Protein AF-A0A6V7JLK3-F1 (afdb_monomer_lite)

Sequence (72 aa):
VGYTGPIYMTHPTKAIAPILLEDMRKVAVERKGESNFFTSQMIKDCMKKVIAVTLHQSVMVDTELEIKAYYA

Structure (mmCIF, N/CA/C/O backbone):
data_AF-A0A6V7JLK3-F1
#
_entry.id   AF-A0A6V7JLK3-F1
#
loop_
_atom_site.group_PDB
_atom_site.id
_atom_site.type_symbol
_atom_site.label_atom_id
_atom_site.label_alt_id
_atom_site.label_comp_id
_atom_site.label_asym_id
_atom_site.label_entity_id
_atom_site.label_seq_id
_atom_site.pdbx_PDB_ins_code
_atom_site.Cartn_x
_atom_site.Cartn_y
_atom_site.Cartn_z
_atom_site.occupancy
_atom_site.B_iso_or_equiv
_atom_site.auth_seq_id
_atom_site.auth_comp_id
_atom_site.auth_asym_id
_atom_site.auth_atom_id
_atom_site.pdbx_PDB_model_num
ATOM 1 N N . VAL A 1 1 ? -17.587 4.041 -3.584 1.00 52.16 1 VAL A N 1
ATOM 2 C CA . VAL A 1 1 ? -16.534 4.874 -4.212 1.00 52.16 1 VAL A CA 1
ATOM 3 C C . VAL A 1 1 ? -15.217 4.520 -3.543 1.00 52.16 1 VAL A C 1
ATOM 5 O O . VAL A 1 1 ? -15.141 4.613 -2.328 1.00 52.16 1 VAL A O 1
ATOM 8 N N . GLY A 1 2 ? -14.238 4.001 -4.282 1.00 82.38 2 GLY A N 1
ATOM 9 C CA . GLY A 1 2 ? -12.958 3.558 -3.722 1.00 82.38 2 GLY A CA 1
ATOM 10 C C . GLY A 1 2 ? -11.963 3.206 -4.825 1.00 82.38 2 GLY A C 1
ATOM 11 O O . GLY A 1 2 ? -12.376 2.869 -5.932 1.00 82.38 2 GLY A O 1
ATOM 12 N N . TYR A 1 3 ? -10.666 3.304 -4.531 1.00 90.38 3 TYR A N 1
ATOM 13 C CA . TYR A 1 3 ? -9.602 3.017 -5.494 1.00 90.38 3 TYR A CA 1
ATOM 14 C C . TYR A 1 3 ? -9.510 1.512 -5.787 1.00 90.38 3 TYR A C 1
ATOM 16 O O . TYR A 1 3 ? -9.420 0.692 -4.867 1.00 90.38 3 TYR A O 1
ATOM 24 N N . THR A 1 4 ? -9.538 1.136 -7.063 1.00 90.88 4 THR A N 1
ATOM 25 C CA . THR A 1 4 ? -9.493 -0.264 -7.529 1.00 90.88 4 THR A CA 1
ATOM 26 C C . THR A 1 4 ? -8.168 -0.645 -8.180 1.00 90.88 4 THR A C 1
ATOM 28 O O . THR A 1 4 ? -7.958 -1.826 -8.443 1.00 90.88 4 THR A O 1
ATOM 31 N N . GLY A 1 5 ? -7.283 0.324 -8.420 1.00 91.69 5 GLY A N 1
ATOM 32 C CA . GLY A 1 5 ? -5.998 0.095 -9.070 1.00 91.69 5 GLY A CA 1
ATOM 33 C C . GLY A 1 5 ? -4.964 -0.611 -8.182 1.00 91.69 5 GLY A C 1
ATOM 34 O O . GLY A 1 5 ? -5.198 -0.826 -6.984 1.00 91.69 5 GLY A O 1
ATOM 35 N N . PRO A 1 6 ? -3.818 -0.985 -8.774 1.00 94.12 6 PRO A N 1
ATOM 36 C CA . PRO A 1 6 ? -2.709 -1.592 -8.056 1.00 94.12 6 PRO A CA 1
ATOM 37 C C . PRO A 1 6 ? -2.010 -0.576 -7.150 1.00 94.12 6 PRO A C 1
ATOM 39 O O . PRO A 1 6 ? -1.995 0.623 -7.409 1.00 94.12 6 PRO A O 1
ATOM 42 N N . ILE A 1 7 ? -1.390 -1.074 -6.087 1.00 95.38 7 ILE A N 1
ATOM 43 C CA . ILE A 1 7 ? -0.586 -0.271 -5.164 1.00 95.38 7 ILE A CA 1
ATOM 44 C C . ILE A 1 7 ? 0.847 -0.789 -5.238 1.00 95.38 7 ILE A C 1
ATOM 46 O O . ILE A 1 7 ? 1.068 -1.982 -5.061 1.00 95.38 7 ILE A O 1
ATOM 50 N N . TYR A 1 8 ? 1.830 0.072 -5.478 1.00 95.12 8 TYR A N 1
ATOM 51 C CA . TYR A 1 8 ? 3.231 -0.345 -5.573 1.00 95.12 8 TYR A CA 1
ATOM 52 C C . TYR A 1 8 ? 3.974 -0.035 -4.276 1.00 95.12 8 TYR A C 1
ATOM 54 O O . TYR A 1 8 ? 3.912 1.079 -3.762 1.00 95.12 8 TYR A O 1
ATOM 62 N N . MET A 1 9 ? 4.665 -1.033 -3.727 1.00 95.75 9 MET A N 1
ATOM 63 C CA . MET A 1 9 ? 5.449 -0.913 -2.494 1.00 95.75 9 MET A CA 1
ATOM 64 C C . MET A 1 9 ? 6.714 -1.756 -2.603 1.00 95.75 9 MET A C 1
ATOM 66 O O . MET A 1 9 ? 6.706 -2.802 -3.248 1.00 95.75 9 MET A O 1
ATOM 70 N N . THR A 1 10 ? 7.791 -1.369 -1.924 1.00 95.31 10 THR A N 1
ATOM 71 C CA . THR A 1 10 ? 8.936 -2.273 -1.754 1.00 95.31 10 THR A CA 1
ATOM 72 C C . THR A 1 10 ? 8.589 -3.404 -0.783 1.00 95.31 10 THR A C 1
ATOM 74 O O . THR A 1 10 ? 7.667 -3.287 0.034 1.00 95.31 10 THR A O 1
ATOM 77 N N . HIS A 1 11 ? 9.322 -4.520 -0.859 1.00 94.69 11 HIS A N 1
ATOM 78 C CA . HIS A 1 11 ? 9.091 -5.683 0.014 1.00 94.69 11 HIS A CA 1
ATOM 79 C C . HIS A 1 11 ? 9.053 -5.334 1.513 1.00 94.69 11 HIS A C 1
ATOM 81 O O . HIS A 1 11 ? 8.110 -5.771 2.178 1.00 94.69 11 HIS A O 1
ATOM 87 N N . PRO A 1 12 ? 9.979 -4.511 2.057 1.00 95.31 12 PRO A N 1
ATOM 88 C CA . PRO A 1 12 ? 9.942 -4.150 3.474 1.00 95.31 12 PRO A CA 1
ATOM 89 C C . PRO A 1 12 ? 8.669 -3.385 3.857 1.00 95.31 12 PRO A C 1
ATOM 91 O O . PRO A 1 12 ? 8.032 -3.698 4.862 1.00 95.31 12 PRO A O 1
ATOM 94 N N . THR A 1 13 ? 8.241 -2.427 3.028 1.00 95.31 13 THR A N 1
ATOM 95 C CA . THR A 1 13 ? 7.025 -1.644 3.280 1.00 95.31 13 THR A CA 1
ATOM 96 C C . THR A 1 13 ? 5.772 -2.514 3.214 1.00 95.31 13 THR A C 1
ATOM 98 O O . THR A 1 13 ? 4.914 -2.410 4.089 1.00 95.31 13 THR A O 1
ATOM 101 N N . LYS A 1 14 ? 5.675 -3.423 2.232 1.00 95.12 14 LYS A N 1
ATOM 102 C CA . LYS A 1 14 ? 4.531 -4.342 2.101 1.00 95.12 14 LYS A CA 1
ATOM 103 C C . LYS A 1 14 ? 4.358 -5.234 3.334 1.00 95.12 14 LYS A C 1
ATOM 105 O O . LYS A 1 14 ? 3.224 -5.515 3.717 1.00 95.12 14 LYS A O 1
ATOM 110 N N . ALA A 1 15 ? 5.459 -5.675 3.945 1.00 94.69 15 ALA A N 1
ATOM 111 C CA . ALA A 1 15 ? 5.423 -6.532 5.127 1.00 94.69 15 ALA A CA 1
ATOM 112 C C . ALA A 1 15 ? 4.936 -5.789 6.383 1.00 94.69 15 ALA A C 1
ATOM 114 O O . ALA A 1 15 ? 4.161 -6.344 7.160 1.00 94.69 15 ALA A O 1
ATOM 115 N N . ILE A 1 16 ? 5.356 -4.532 6.572 1.00 96.88 16 ILE A N 1
ATOM 116 C CA . ILE A 1 16 ? 5.067 -3.773 7.798 1.00 96.88 16 ILE A CA 1
ATOM 117 C C . ILE A 1 16 ? 3.747 -2.986 7.734 1.00 96.88 16 ILE A C 1
ATOM 119 O O . ILE A 1 16 ? 3.067 -2.846 8.749 1.00 96.88 16 ILE A O 1
ATOM 123 N N . ALA A 1 17 ? 3.338 -2.519 6.547 1.00 96.62 17 ALA A N 1
ATOM 124 C CA . ALA A 1 17 ? 2.133 -1.710 6.349 1.00 96.62 17 ALA A CA 1
ATOM 125 C C . ALA A 1 17 ? 0.844 -2.284 6.981 1.00 96.62 17 ALA A C 1
ATOM 127 O O . ALA A 1 17 ? 0.173 -1.532 7.689 1.00 96.62 17 ALA A O 1
ATOM 128 N N . PRO A 1 18 ? 0.474 -3.574 6.810 1.00 95.50 18 PRO A N 1
ATOM 129 C CA . PRO A 1 18 ? -0.752 -4.099 7.416 1.00 95.50 18 PRO A CA 1
ATOM 130 C C . PRO A 1 18 ? -0.708 -4.081 8.944 1.00 95.50 18 PRO A C 1
ATOM 132 O O . PRO A 1 18 ? -1.732 -3.850 9.579 1.00 95.50 18 PRO A O 1
ATOM 135 N N . ILE A 1 19 ? 0.472 -4.300 9.528 1.00 95.69 19 ILE A N 1
ATOM 136 C CA . ILE A 1 19 ? 0.664 -4.319 10.980 1.00 95.69 19 ILE A CA 1
ATOM 137 C C . ILE A 1 19 ? 0.461 -2.907 11.536 1.00 95.69 19 ILE A C 1
ATOM 139 O O . ILE A 1 19 ? -0.297 -2.726 12.485 1.00 95.69 19 ILE A O 1
ATOM 143 N N . LEU A 1 20 ? 1.077 -1.905 10.902 1.00 96.62 20 LEU A N 1
ATOM 144 C CA . LEU A 1 20 ? 0.950 -0.501 11.306 1.00 96.62 20 LEU A CA 1
ATOM 145 C C . LEU A 1 20 ? -0.482 0.019 11.146 1.00 96.62 20 LEU A C 1
ATOM 147 O O . LEU A 1 20 ? -0.983 0.727 12.017 1.00 96.62 20 LEU A O 1
ATOM 151 N N . LEU A 1 21 ? -1.161 -0.343 10.054 1.00 95.19 21 LEU A N 1
ATOM 152 C CA . LEU A 1 21 ? -2.545 0.068 9.815 1.00 95.19 21 LEU A CA 1
ATOM 153 C C . LEU A 1 21 ? -3.514 -0.558 10.824 1.00 95.19 21 LEU A C 1
ATOM 155 O O . LEU A 1 21 ? -4.431 0.121 11.282 1.00 95.19 21 LEU A O 1
ATOM 159 N N . GLU A 1 22 ? -3.317 -1.826 11.194 1.00 94.00 22 GLU A N 1
ATOM 160 C CA . GLU A 1 22 ? -4.121 -2.475 12.237 1.00 94.00 22 GLU A CA 1
ATOM 161 C C . GLU A 1 22 ? -3.864 -1.875 13.621 1.00 94.00 22 GLU A C 1
ATOM 163 O O . GLU A 1 22 ? -4.814 -1.666 14.375 1.00 94.00 22 GLU A O 1
ATOM 168 N N . ASP A 1 23 ? -2.608 -1.566 13.955 1.00 94.38 23 ASP A N 1
ATOM 169 C CA . ASP A 1 23 ? -2.270 -0.909 15.221 1.00 94.38 23 ASP A CA 1
ATOM 170 C C . ASP A 1 23 ? -2.912 0.482 15.317 1.00 94.38 23 ASP A C 1
ATOM 172 O O . ASP A 1 23 ? -3.631 0.779 16.275 1.00 94.38 23 ASP A O 1
ATOM 176 N N . MET A 1 24 ? -2.781 1.293 14.261 1.00 93.62 24 MET A N 1
ATOM 177 C CA . MET A 1 24 ? -3.439 2.597 14.176 1.00 93.62 24 MET A CA 1
ATOM 178 C C . MET A 1 24 ? -4.959 2.474 14.312 1.00 93.62 24 MET A C 1
ATOM 180 O O . MET A 1 24 ? -5.571 3.244 15.052 1.00 93.62 24 MET A O 1
ATOM 184 N N . ARG A 1 25 ? -5.571 1.492 13.635 1.00 92.12 25 ARG A N 1
ATOM 185 C CA . ARG A 1 25 ? -7.014 1.234 13.719 1.00 92.12 25 ARG A CA 1
ATOM 186 C C . ARG A 1 25 ? 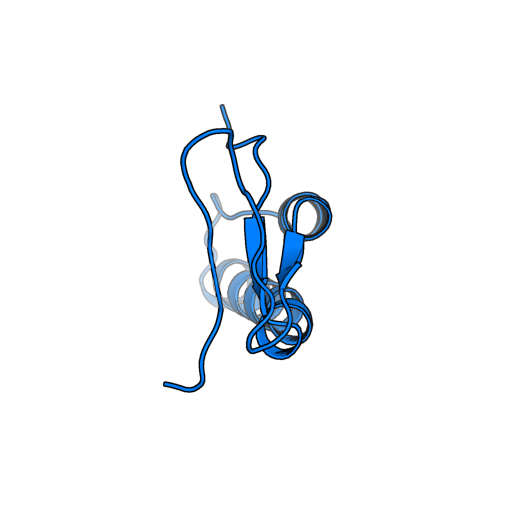-7.440 0.912 15.148 1.00 92.12 25 ARG A C 1
ATOM 188 O O . ARG A 1 25 ? -8.429 1.471 15.615 1.00 92.12 25 ARG A O 1
ATOM 195 N N . LYS A 1 26 ? -6.713 0.037 15.851 1.00 90.69 26 LYS A N 1
ATOM 196 C CA . LYS A 1 26 ? -7.000 -0.286 17.258 1.00 90.69 26 LYS A CA 1
ATOM 197 C C . LYS A 1 26 ? -6.920 0.959 18.132 1.00 90.69 26 LYS A C 1
ATO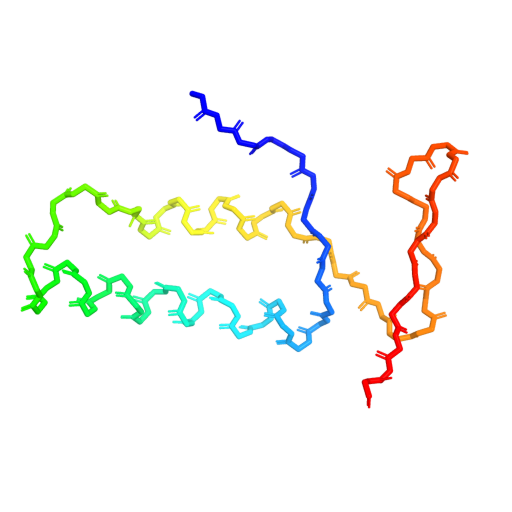M 199 O O . LYS A 1 26 ? -7.834 1.219 18.905 1.00 90.69 26 LYS A O 1
ATOM 204 N N . VAL A 1 27 ? -5.878 1.773 17.976 1.00 92.06 27 VAL A N 1
ATOM 205 C CA . VAL A 1 27 ? -5.731 3.015 18.750 1.00 92.06 27 VAL A CA 1
ATOM 206 C C . VAL A 1 27 ? -6.865 4.005 18.456 1.00 92.06 27 VAL A C 1
ATOM 208 O O . VAL A 1 27 ? -7.442 4.556 19.392 1.00 92.06 27 VAL A O 1
ATOM 211 N N . ALA A 1 28 ? -7.214 4.226 17.189 1.00 89.19 28 ALA A N 1
ATOM 212 C CA . ALA A 1 28 ? -8.257 5.177 16.800 1.00 89.19 28 ALA A CA 1
ATOM 213 C C . ALA A 1 28 ? -9.659 4.732 17.252 1.00 89.19 28 ALA A C 1
ATOM 215 O O . ALA A 1 28 ? -10.400 5.508 17.855 1.00 89.19 28 ALA A O 1
ATOM 216 N N . VAL A 1 29 ? -10.009 3.466 17.025 1.00 87.94 29 VAL A N 1
ATOM 217 C CA . VAL A 1 29 ? -11.353 2.955 17.322 1.00 87.94 29 VAL A CA 1
ATOM 218 C C . VAL A 1 29 ? -11.519 2.651 18.811 1.00 87.94 29 VAL A C 1
ATOM 220 O O . VAL A 1 29 ? -12.497 3.083 19.413 1.00 87.94 29 VAL A O 1
ATOM 223 N N . GLU A 1 30 ? -10.572 1.943 19.434 1.00 84.56 30 GLU A N 1
ATOM 224 C CA . GLU A 1 30 ? -10.741 1.439 20.807 1.00 84.56 30 GLU A CA 1
ATOM 225 C C . GLU A 1 30 ? -10.345 2.468 21.870 1.00 84.56 30 GLU A C 1
ATOM 227 O O . GLU A 1 30 ? -10.968 2.518 22.927 1.00 84.56 30 GLU A O 1
ATOM 232 N N . ARG A 1 31 ? -9.320 3.298 21.617 1.00 80.94 31 ARG A N 1
ATOM 233 C CA . ARG A 1 31 ? -8.851 4.283 22.613 1.00 80.94 31 ARG A CA 1
ATOM 234 C C . ARG A 1 31 ? -9.457 5.668 22.428 1.00 80.94 31 ARG A C 1
ATOM 236 O O . ARG A 1 31 ? -9.662 6.358 23.421 1.00 80.94 31 ARG A O 1
ATOM 243 N N . LYS A 1 32 ? -9.703 6.095 21.184 1.00 83.06 32 LYS A N 1
ATOM 244 C CA . LYS A 1 32 ? -10.241 7.435 20.879 1.00 83.06 32 LYS A CA 1
ATOM 245 C C . LYS A 1 32 ? -11.736 7.444 20.547 1.00 83.06 32 LYS A C 1
ATOM 247 O O . LYS A 1 32 ? -12.332 8.515 20.559 1.00 83.06 32 LYS A O 1
ATOM 252 N N . GLY A 1 33 ? -12.340 6.280 20.291 1.00 81.62 33 GLY A N 1
ATOM 253 C CA . GLY A 1 33 ? -13.773 6.160 20.008 1.00 81.62 33 GLY A CA 1
ATOM 254 C C . GLY A 1 33 ? -14.186 6.666 18.622 1.00 81.62 33 GLY A C 1
ATOM 255 O O . GLY A 1 33 ? -15.337 7.055 18.436 1.00 81.62 33 GLY A O 1
ATOM 256 N N . GLU A 1 34 ? -13.270 6.694 17.648 1.00 86.19 34 GLU A N 1
ATOM 257 C CA . GLU A 1 34 ? -13.594 7.115 16.280 1.00 86.19 34 GLU A CA 1
ATOM 258 C C . GLU A 1 34 ? -14.514 6.088 15.593 1.00 86.19 34 GLU A C 1
ATOM 260 O O . GLU A 1 34 ? -14.169 4.915 15.453 1.00 86.19 34 GLU A O 1
ATOM 265 N N . SER A 1 35 ? -15.692 6.530 15.143 1.00 74.00 35 SER A N 1
ATOM 266 C CA . SER A 1 35 ? -16.737 5.662 14.575 1.00 74.00 35 SER A CA 1
ATOM 267 C C . SER A 1 35 ? -16.679 5.502 13.050 1.00 74.00 35 SER A C 1
ATOM 269 O O . SER A 1 35 ? -17.152 4.498 12.524 1.00 74.00 35 SER A O 1
ATOM 271 N N . ASN A 1 36 ? -16.059 6.443 12.330 1.00 78.56 36 ASN A N 1
ATOM 272 C CA . ASN A 1 36 ? -15.955 6.446 10.863 1.00 78.56 36 ASN A CA 1
ATOM 273 C C . ASN A 1 36 ? -14.560 6.023 10.378 1.00 78.56 36 ASN A C 1
ATOM 275 O O . ASN A 1 36 ? -13.932 6.711 9.573 1.00 78.56 36 ASN A O 1
ATOM 279 N N . PHE A 1 37 ? -14.058 4.899 10.885 1.00 86.12 37 PHE A N 1
ATOM 280 C CA . PHE A 1 37 ? -12.722 4.404 10.555 1.00 86.12 37 PHE A CA 1
ATOM 281 C C . PHE A 1 37 ? -12.764 3.163 9.656 1.00 86.12 37 PHE A C 1
ATOM 283 O O . PHE A 1 37 ? -13.752 2.427 9.621 1.00 86.12 37 PHE A O 1
ATOM 290 N N . PHE A 1 38 ? -11.683 2.908 8.917 1.00 88.06 38 PHE A N 1
ATOM 291 C CA . PHE A 1 38 ? -11.597 1.720 8.069 1.00 88.06 38 PHE A CA 1
ATOM 292 C C . PHE A 1 38 ? -11.530 0.430 8.900 1.00 88.06 38 PHE A C 1
ATOM 294 O O . PHE A 1 38 ? -10.954 0.389 9.988 1.00 88.06 38 PHE A O 1
ATOM 301 N N . THR A 1 39 ? -12.113 -0.652 8.380 1.00 90.44 39 THR A N 1
ATOM 302 C CA . THR A 1 39 ? -12.150 -1.953 9.066 1.00 90.44 39 THR A CA 1
ATOM 303 C C . THR A 1 39 ? -10.903 -2.789 8.772 1.00 90.44 39 THR A C 1
ATOM 305 O O . THR A 1 39 ? -10.234 -2.601 7.755 1.00 90.44 39 THR A O 1
ATOM 308 N N . SER A 1 40 ? -10.631 -3.792 9.610 1.00 91.56 40 SER A N 1
ATOM 309 C CA . SER A 1 40 ? -9.589 -4.798 9.343 1.00 91.56 40 SER A CA 1
ATOM 310 C C . SER A 1 40 ? -9.768 -5.495 7.989 1.00 91.56 40 SER A C 1
ATOM 312 O O . SER A 1 40 ? -8.796 -5.831 7.312 1.00 91.56 40 SER A O 1
ATOM 314 N N . GLN A 1 41 ? -11.016 -5.687 7.550 1.00 92.44 41 GLN A N 1
ATOM 315 C CA . GLN A 1 41 ? -11.304 -6.274 6.244 1.00 92.44 41 GLN A CA 1
ATOM 316 C C . GLN A 1 41 ? -10.877 -5.342 5.102 1.00 92.44 41 GLN A C 1
ATOM 318 O O . GLN A 1 41 ? -10.240 -5.798 4.155 1.00 92.44 41 GLN A O 1
ATOM 323 N N . MET A 1 42 ? -11.123 -4.033 5.231 1.00 92.88 42 MET A N 1
ATOM 324 C CA . MET A 1 42 ? -10.667 -3.040 4.251 1.00 92.88 42 MET A CA 1
ATOM 325 C C . MET A 1 42 ? -9.138 -3.012 4.134 1.00 92.88 42 MET A C 1
ATOM 327 O O . MET A 1 42 ? -8.623 -2.927 3.022 1.00 92.88 42 MET A O 1
ATOM 331 N N . ILE A 1 43 ? -8.407 -3.145 5.250 1.00 93.56 43 ILE A N 1
ATOM 332 C CA . ILE A 1 43 ? -6.936 -3.234 5.237 1.00 93.56 43 ILE A CA 1
ATOM 333 C C . ILE A 1 43 ? -6.499 -4.463 4.436 1.00 93.56 43 ILE A C 1
ATOM 335 O O . ILE A 1 43 ? -5.707 -4.341 3.503 1.00 93.56 43 ILE A O 1
ATOM 339 N N . LYS A 1 44 ? -7.055 -5.643 4.743 1.00 93.44 44 LYS A N 1
ATOM 340 C CA . LYS A 1 44 ? -6.740 -6.889 4.023 1.00 93.44 44 LYS A CA 1
ATOM 341 C C . LYS A 1 44 ? -7.026 -6.774 2.528 1.00 93.44 44 LYS A C 1
ATOM 343 O O . LYS A 1 44 ? -6.202 -7.190 1.717 1.00 93.44 44 LYS A O 1
ATOM 348 N N . ASP A 1 45 ? -8.166 -6.200 2.159 1.00 93.75 45 ASP A N 1
ATOM 349 C CA . ASP A 1 45 ? -8.558 -6.058 0.758 1.00 93.75 45 ASP A CA 1
ATOM 350 C C . ASP A 1 45 ? -7.708 -5.024 0.009 1.00 93.75 45 ASP A C 1
ATOM 352 O O . ASP A 1 45 ? -7.405 -5.225 -1.167 1.00 93.75 45 ASP A O 1
ATOM 356 N N . CYS A 1 46 ? -7.236 -3.970 0.680 1.00 93.62 46 CYS A N 1
ATOM 357 C CA . CYS A 1 46 ? -6.230 -3.067 0.120 1.00 93.62 46 CYS A CA 1
ATOM 358 C C . CYS A 1 46 ? -4.876 -3.763 -0.066 1.00 93.62 46 CYS A C 1
ATOM 360 O O . CYS A 1 46 ? -4.271 -3.631 -1.127 1.00 93.62 46 CYS A O 1
ATOM 362 N N . MET A 1 47 ? -4.421 -4.565 0.903 1.00 95.19 47 MET A N 1
ATOM 363 C CA . MET A 1 47 ? -3.137 -5.271 0.801 1.00 95.19 47 MET A CA 1
ATOM 364 C C . MET A 1 47 ? -3.095 -6.305 -0.332 1.00 95.19 47 MET A C 1
ATOM 366 O O . MET A 1 47 ? -2.026 -6.546 -0.895 1.00 95.19 47 MET A O 1
ATOM 370 N N . LYS A 1 48 ? -4.242 -6.879 -0.727 1.00 94.25 48 LYS A N 1
ATOM 371 C CA . LYS A 1 48 ? -4.343 -7.760 -1.909 1.00 94.25 48 LYS A CA 1
ATOM 372 C C . LYS A 1 48 ? -4.020 -7.044 -3.225 1.00 94.25 48 LYS A C 1
ATOM 374 O O . LYS A 1 48 ? -3.601 -7.699 -4.170 1.00 94.25 48 LYS A O 1
ATOM 379 N N . LYS A 1 49 ? -4.185 -5.718 -3.286 1.00 95.06 49 LYS A N 1
ATOM 380 C CA . LYS A 1 49 ? -3.871 -4.895 -4.468 1.00 95.06 49 LYS A CA 1
ATOM 381 C C . LYS A 1 49 ? -2.386 -4.531 -4.558 1.00 95.06 49 LYS A C 1
ATOM 383 O O . LYS A 1 49 ? -1.977 -3.894 -5.525 1.00 95.06 49 LYS A O 1
ATOM 388 N N . VAL A 1 50 ? -1.583 -4.889 -3.549 1.00 96.00 50 VAL A N 1
ATOM 389 C CA . VAL A 1 50 ? -0.185 -4.463 -3.460 1.00 96.00 50 VAL A CA 1
ATOM 390 C C . VAL A 1 50 ? 0.730 -5.344 -4.309 1.00 96.00 50 VAL A C 1
ATOM 392 O O . VAL A 1 50 ? 0.940 -6.527 -4.010 1.00 96.00 50 VAL A O 1
ATOM 395 N N . ILE A 1 51 ? 1.369 -4.725 -5.296 1.00 95.31 51 ILE A N 1
ATOM 396 C CA . ILE A 1 51 ? 2.444 -5.284 -6.112 1.00 95.31 51 ILE A CA 1
ATOM 397 C C . ILE A 1 51 ? 3.779 -4.903 -5.467 1.00 95.31 51 ILE A C 1
ATOM 399 O O . ILE A 1 51 ? 4.068 -3.730 -5.227 1.00 95.31 51 ILE A O 1
ATOM 403 N N . ALA A 1 52 ? 4.580 -5.918 -5.140 1.00 95.00 52 ALA A N 1
ATOM 404 C CA . ALA A 1 52 ? 5.886 -5.713 -4.530 1.00 95.00 52 ALA A CA 1
ATOM 405 C C . ALA A 1 52 ? 6.931 -5.380 -5.602 1.00 95.00 52 ALA A C 1
ATOM 407 O O . ALA A 1 52 ? 7.000 -6.064 -6.622 1.00 95.00 52 ALA A O 1
ATOM 408 N N . VAL A 1 53 ? 7.752 -4.363 -5.349 1.00 95.50 53 VAL A N 1
ATOM 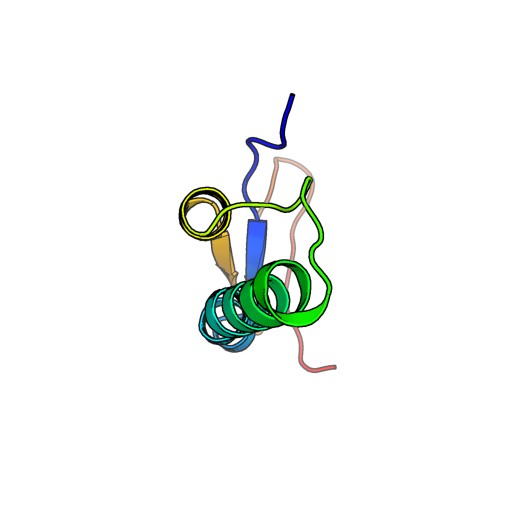409 C CA . VAL A 1 53 ? 8.821 -3.911 -6.245 1.00 95.50 53 VAL A CA 1
ATOM 410 C C . VAL A 1 53 ? 10.174 -4.140 -5.579 1.00 95.50 53 VAL A C 1
ATOM 412 O O . VAL A 1 53 ? 10.390 -3.769 -4.422 1.00 95.50 53 VAL A O 1
ATOM 415 N N . THR A 1 54 ? 11.091 -4.773 -6.304 1.00 93.94 54 THR A N 1
ATOM 416 C CA . THR A 1 54 ? 12.466 -4.999 -5.842 1.00 93.94 54 THR A CA 1
ATOM 417 C C . THR A 1 54 ? 13.332 -3.777 -6.143 1.00 93.94 54 THR A C 1
ATOM 419 O O . THR A 1 54 ? 13.063 -3.014 -7.070 1.00 93.94 54 THR A O 1
ATOM 422 N N . LEU A 1 55 ? 14.390 -3.571 -5.362 1.00 93.06 55 LEU A N 1
ATOM 423 C CA . LEU A 1 55 ? 15.356 -2.513 -5.645 1.00 93.06 55 LEU A CA 1
ATOM 424 C C . LEU A 1 55 ? 15.989 -2.719 -7.020 1.00 93.06 55 LEU A C 1
ATOM 426 O O . LEU A 1 55 ? 16.301 -3.844 -7.404 1.00 93.06 55 LEU A O 1
ATOM 430 N N . HIS A 1 56 ? 16.145 -1.623 -7.758 1.00 93.19 56 HIS A N 1
ATOM 431 C CA . HIS A 1 56 ? 16.633 -1.607 -9.137 1.00 93.19 56 HIS A CA 1
ATOM 432 C C . HIS A 1 56 ? 15.802 -2.430 -10.137 1.00 93.19 56 HIS A C 1
ATOM 434 O O . HIS A 1 56 ? 16.214 -2.583 -11.286 1.00 93.19 56 HIS A O 1
ATOM 440 N N . GLN A 1 57 ? 14.616 -2.910 -9.755 1.00 91.44 57 GLN A N 1
ATOM 441 C CA .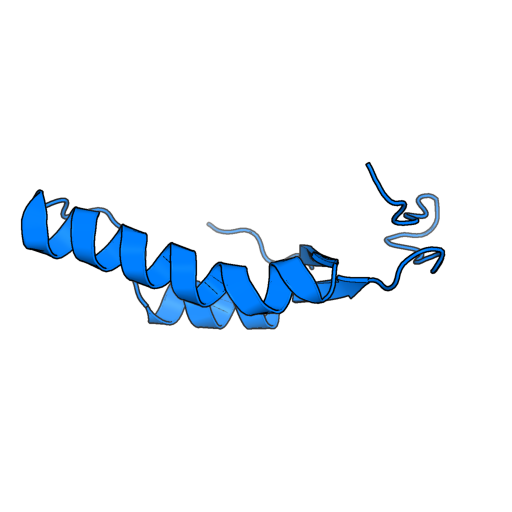 GLN A 1 57 ? 13.674 -3.517 -10.684 1.00 91.44 57 GLN A CA 1
ATOM 442 C C . GLN A 1 57 ? 12.865 -2.425 -11.380 1.00 91.44 57 GLN A C 1
ATOM 444 O O . GLN A 1 57 ? 12.218 -1.609 -10.728 1.00 91.44 57 GLN A O 1
ATOM 449 N N . SER A 1 58 ? 12.898 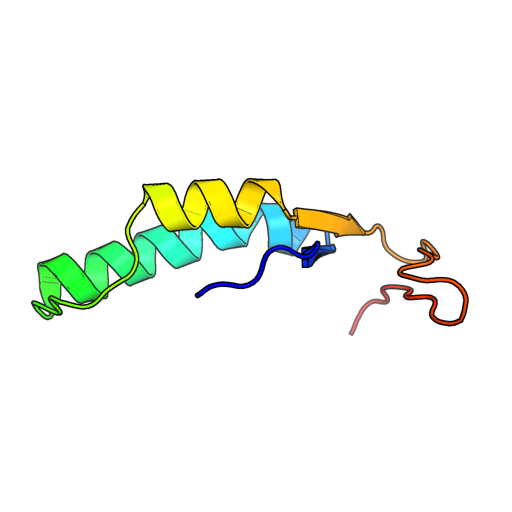-2.451 -12.706 1.00 93.75 58 SER A N 1
ATOM 450 C CA . SER A 1 58 ? 12.042 -1.663 -13.587 1.00 93.75 58 SER A CA 1
ATOM 451 C C . SER A 1 58 ? 10.675 -2.329 -13.723 1.00 93.75 58 SER A C 1
ATOM 453 O O . SER A 1 58 ? 10.599 -3.488 -14.132 1.00 93.75 58 SER A O 1
ATOM 455 N N . VAL A 1 59 ? 9.601 -1.624 -13.371 1.00 94.00 59 VAL A N 1
ATOM 456 C CA . VAL A 1 59 ? 8.220 -2.103 -13.521 1.00 94.00 59 VAL A CA 1
ATOM 457 C C . VAL A 1 59 ? 7.444 -1.107 -14.375 1.00 94.00 59 VAL A C 1
ATOM 459 O O . VAL A 1 59 ? 7.304 0.051 -13.991 1.00 94.00 59 VAL A O 1
ATOM 462 N N . MET A 1 60 ? 6.926 -1.564 -15.517 1.00 93.38 60 MET A N 1
ATOM 463 C CA . MET A 1 60 ? 5.984 -0.789 -16.330 1.00 93.38 60 MET A CA 1
ATOM 464 C C . MET A 1 60 ? 4.626 -0.778 -15.631 1.00 93.38 60 MET A C 1
ATOM 466 O O . MET A 1 60 ? 4.053 -1.842 -15.385 1.00 93.38 60 MET A O 1
ATOM 470 N N . VAL A 1 61 ? 4.130 0.406 -15.280 1.00 92.31 61 VAL A N 1
ATOM 471 C CA . VAL A 1 61 ? 2.827 0.556 -14.609 1.00 92.31 61 VAL A CA 1
ATOM 472 C C . VAL A 1 61 ? 1.700 0.845 -15.599 1.00 92.31 61 VAL A C 1
ATOM 474 O O . VAL A 1 61 ? 0.549 0.514 -15.316 1.00 92.31 61 VAL A O 1
ATOM 477 N N . ASP A 1 62 ? 2.045 1.399 -16.760 1.00 91.56 62 ASP A N 1
ATOM 478 C CA . ASP A 1 62 ? 1.197 1.555 -17.941 1.00 91.56 62 ASP A CA 1
ATOM 479 C C . ASP A 1 62 ? 2.071 1.512 -19.219 1.00 91.56 62 ASP A C 1
ATOM 481 O O . ASP A 1 62 ? 3.191 0.998 -19.189 1.00 91.56 62 ASP A O 1
ATOM 485 N N . THR A 1 63 ? 1.558 1.978 -20.361 1.00 93.06 63 THR A N 1
ATOM 486 C CA . THR A 1 63 ? 2.284 1.970 -21.643 1.00 93.06 63 THR A CA 1
ATOM 487 C C . THR A 1 63 ? 3.382 3.030 -21.761 1.00 93.06 63 THR A C 1
ATOM 489 O O . THR A 1 63 ? 4.226 2.911 -22.645 1.00 93.06 63 THR A O 1
ATOM 492 N N . GLU A 1 64 ? 3.384 4.054 -20.908 1.00 96.19 64 GLU A N 1
ATOM 493 C CA . GLU A 1 64 ? 4.254 5.236 -21.001 1.00 96.19 64 GLU A CA 1
ATOM 494 C C . GLU A 1 64 ? 5.042 5.518 -19.706 1.00 96.19 64 GLU A C 1
ATOM 496 O O . GLU A 1 64 ? 5.935 6.366 -19.699 1.00 96.19 64 GLU A O 1
ATOM 501 N N . LEU A 1 65 ? 4.751 4.802 -18.616 1.00 94.88 65 LEU A N 1
ATOM 5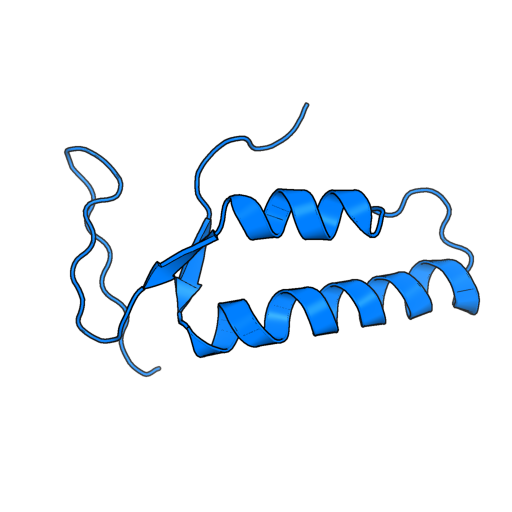02 C CA . LEU A 1 65 ? 5.295 5.038 -17.285 1.00 94.88 65 LEU A CA 1
ATOM 503 C C . LEU A 1 65 ? 5.978 3.788 -16.720 1.00 94.88 65 LEU A C 1
ATOM 505 O O . LEU A 1 65 ? 5.394 2.706 -16.591 1.00 94.88 65 LEU A O 1
ATOM 509 N N . GLU A 1 66 ? 7.223 3.984 -16.296 1.00 95.75 66 GLU A N 1
ATOM 510 C CA . GLU A 1 66 ? 8.063 2.990 -15.636 1.00 95.75 66 GLU A CA 1
ATOM 511 C C . GLU A 1 66 ? 8.459 3.485 -14.243 1.00 95.75 66 GLU A C 1
ATOM 513 O O . GLU A 1 66 ? 8.816 4.650 -14.058 1.00 95.75 66 GLU A O 1
ATOM 518 N N . ILE A 1 67 ? 8.438 2.588 -13.257 1.00 94.75 67 ILE A N 1
ATOM 519 C CA . ILE A 1 67 ? 8.931 2.863 -11.907 1.00 94.75 67 ILE A CA 1
ATOM 520 C C . ILE A 1 67 ? 10.138 1.981 -11.580 1.00 94.75 67 ILE A C 1
ATOM 522 O O . ILE A 1 67 ? 10.171 0.795 -11.910 1.00 94.75 67 ILE A O 1
ATOM 526 N N . LYS A 1 68 ? 11.118 2.555 -10.875 1.00 95.94 68 LYS A N 1
ATOM 527 C CA . LYS A 1 68 ? 12.265 1.834 -10.312 1.00 95.94 68 LYS A CA 1
ATOM 528 C C . LYS A 1 68 ? 12.563 2.341 -8.908 1.00 95.94 68 LYS A C 1
ATOM 530 O O . LYS A 1 68 ? 12.734 3.537 -8.692 1.00 95.94 68 LYS A O 1
ATOM 535 N N . ALA A 1 69 ? 12.628 1.416 -7.956 1.00 94.25 69 ALA A N 1
ATOM 536 C CA . ALA A 1 69 ? 12.936 1.733 -6.568 1.00 94.25 69 ALA A CA 1
ATOM 537 C C . ALA A 1 69 ? 14.453 1.790 -6.331 1.00 94.25 69 ALA A C 1
ATOM 539 O O . ALA A 1 69 ? 15.193 0.911 -6.783 1.00 94.25 69 ALA A O 1
ATOM 540 N N . TYR A 1 70 ? 14.892 2.790 -5.570 1.00 93.31 70 TYR A N 1
ATOM 541 C CA . TYR A 1 70 ? 16.269 2.973 -5.108 1.00 93.31 70 TYR A CA 1
ATOM 542 C C . TYR A 1 70 ? 16.285 3.124 -3.584 1.00 93.31 70 TYR A C 1
ATOM 544 O O . TYR A 1 70 ? 15.248 3.391 -2.972 1.00 93.31 70 TYR A O 1
ATOM 552 N N . TYR A 1 71 ? 17.457 2.948 -2.973 1.00 91.25 71 TYR A N 1
ATOM 553 C CA . TYR A 1 71 ? 17.663 3.413 -1.603 1.00 91.25 71 TYR A CA 1
ATOM 554 C C . TYR A 1 71 ? 17.562 4.943 -1.559 1.00 91.25 71 TYR A C 1
ATOM 556 O O . TYR A 1 71 ? 17.994 5.611 -2.499 1.00 91.25 71 TYR A O 1
ATOM 564 N N . ALA A 1 72 ? 16.940 5.450 -0.494 1.00 83.25 72 ALA A N 1
ATOM 565 C CA . ALA A 1 72 ? 16.817 6.878 -0.218 1.00 83.25 72 ALA A CA 1
ATOM 566 C C . ALA A 1 72 ? 18.142 7.480 0.264 1.00 83.25 72 ALA A C 1
ATOM 568 O O . ALA A 1 72 ? 18.929 6.729 0.888 1.00 83.25 72 ALA A O 1
#

Radius of gyration: 15.08 Å; chains: 1; bounding box: 34×15×44 Å

pLDDT: mean 91.52, std 6.57, range [52.16, 96.88]

Foldseek 3Di:
DDDDAAAEDAPVCLVCVLVVLVVVVCCCCVVVVDDPDDDNVNSVVNSVRYDHAYAQDWDDRDPPDIDHDHDD

InterPro domains:
  IPR036866 Ribonuclease Z/Hydroxyacylglutathione hydrolase-like [G3DSA:3.60.15.10] (1-72)
  IPR036866 Ribonuclease Z/Hydroxyacylglutathione hydrolase-like [SSF56281] (2-72)
  IPR050698 RNA Processing Metallo-Beta-Lactamase [PTHR11203] (1-72)

Secondary structure (DSSP, 8-state):
----S-EEEEHHHHHHHHHHHHHHHHIIIIIT--SS---HHHHHHHHTTEEEE-BT-EEESSSS-EEEB---

Organism: NCBI:txid1563983